Protein AF-A0ABD5N511-F1 (afdb_monomer)

Secondary structure (DSSP, 8-state):
------------------------------------------------------HHHHHHHHHHHHHHHHHHT-----SSS-----HHHHHHHHHHHIIIIIITTS--EEEEEEEEETTEEEEEEEETTEEEEEEEETTS--EES----SSS---PPPPPPP-

pLDDT: mean 73.43, std 22.47, range [34.44, 96.81]

Sequence (163 aa):
MEEHEHNKETQHEPKEEHKHEGHKHEEHKQDEPKHEAHEEHSVHRHVKKAKSLNVWKVATVVLAVILIVVLYRGPSSDGGVADALSGEEVGDKTVEYVNTNLLQGQGTATVNSVEEAGNLYKLQLSVNGQDIDSYATKDGKLFFPQAFDLDEELEVPEPPAPT

Mean predicted aligned error: 20.77 Å

Solvent-accessible surface area (backbone atoms only — not comparable to full-atom values): 11119 Å² total; per-residue (Å²): 141,80,91,84,83,90,82,86,88,86,88,80,88,87,89,84,90,89,79,89,84,85,90,78,87,81,88,88,83,88,81,87,83,81,89,82,89,85,83,85,87,77,89,78,79,80,74,78,77,71,78,79,66,57,61,69,57,54,51,52,51,53,50,52,52,52,50,51,55,49,60,76,66,44,87,75,70,91,66,92,57,80,69,66,49,55,60,65,60,34,47,54,53,47,33,53,47,41,30,61,70,71,40,66,73,79,50,57,53,43,75,79,48,68,43,85,48,91,78,28,31,36,32,37,31,32,46,80,85,44,79,40,65,22,37,29,36,40,60,56,81,49,77,37,82,64,77,79,66,87,90,56,80,80,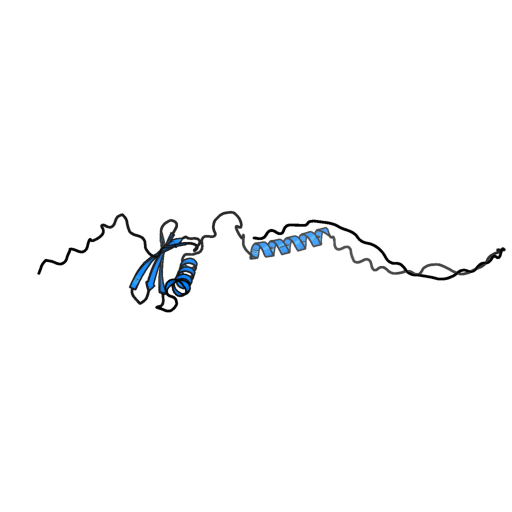82,72,77,76,76,82,76,89,128

Structure (mmCIF, N/CA/C/O backbone):
data_AF-A0ABD5N511-F1
#
_entry.id   AF-A0ABD5N511-F1
#
loop_
_atom_site.group_PDB
_atom_site.id
_atom_site.type_symbol
_atom_site.label_atom_id
_atom_site.label_alt_id
_atom_site.label_comp_id
_atom_site.label_asym_id
_atom_site.label_entity_id
_atom_site.label_seq_id
_atom_site.pdbx_PDB_ins_code
_atom_site.Cartn_x
_atom_site.Cartn_y
_atom_site.Cartn_z
_atom_site.occupancy
_atom_site.B_iso_or_equiv
_atom_site.auth_seq_id
_atom_site.auth_comp_id
_atom_site.auth_asym_id
_atom_site.auth_atom_id
_atom_site.pdbx_PDB_model_num
ATOM 1 N N . MET A 1 1 ? -44.749 28.278 -36.340 1.00 40.38 1 MET A N 1
ATOM 2 C CA . MET A 1 1 ? -44.219 29.543 -35.799 1.00 40.38 1 MET A CA 1
ATOM 3 C C . MET A 1 1 ? -42.868 29.189 -35.211 1.00 40.38 1 MET A C 1
ATOM 5 O O . MET A 1 1 ? -42.868 28.390 -34.288 1.00 40.38 1 MET A O 1
ATOM 9 N N . GLU A 1 2 ? -41.694 29.539 -35.718 1.00 47.56 2 GLU A N 1
ATOM 10 C CA . GLU A 1 2 ? -41.165 30.343 -36.836 1.00 47.56 2 GLU A CA 1
ATOM 11 C C . GLU A 1 2 ? -39.765 29.728 -37.087 1.00 47.56 2 GLU A C 1
ATOM 13 O O . GLU A 1 2 ? -39.054 29.423 -36.133 1.00 47.56 2 GLU A O 1
ATOM 18 N N . GLU A 1 3 ? -39.526 29.131 -38.254 1.00 47.84 3 GLU A N 1
ATOM 19 C CA . GLU A 1 3 ? -38.574 29.564 -39.302 1.00 47.84 3 GLU A CA 1
ATOM 20 C C . GLU A 1 3 ? -37.533 30.648 -38.957 1.00 47.84 3 GLU A C 1
ATOM 22 O O . GLU A 1 3 ? -37.882 31.698 -38.436 1.00 47.84 3 GLU A O 1
ATOM 27 N N . HIS A 1 4 ? -36.265 30.358 -39.301 1.00 46.38 4 HIS A N 1
ATOM 28 C CA . HIS A 1 4 ? -35.259 31.183 -40.015 1.00 46.38 4 HIS A CA 1
ATOM 29 C C . HIS A 1 4 ? -33.880 30.497 -39.819 1.00 46.38 4 HIS A C 1
ATOM 31 O O . HIS A 1 4 ? -33.376 30.441 -38.703 1.00 46.38 4 HIS A O 1
ATOM 37 N N . GLU A 1 5 ? -33.337 29.687 -40.737 1.00 50.88 5 GLU A N 1
ATOM 38 C CA . GLU A 1 5 ? -32.730 29.945 -42.065 1.00 50.88 5 GLU A CA 1
ATOM 39 C C . GLU A 1 5 ? -31.435 30.790 -42.111 1.00 50.88 5 GLU A C 1
ATOM 41 O O . GLU A 1 5 ? -31.425 31.942 -41.692 1.00 50.88 5 GLU A O 1
ATOM 46 N N . HIS A 1 6 ? -30.430 30.204 -42.800 1.00 43.16 6 HIS A N 1
ATOM 47 C CA . HIS A 1 6 ? -29.371 30.820 -43.636 1.00 43.16 6 H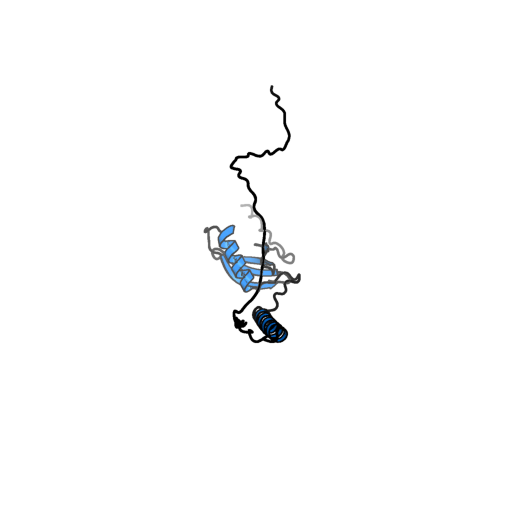IS A CA 1
ATOM 48 C C . HIS A 1 6 ? -28.262 31.657 -42.942 1.00 43.16 6 HIS A C 1
ATOM 50 O O . HIS A 1 6 ? -28.476 32.240 -41.896 1.00 43.16 6 HIS A O 1
ATOM 56 N N . ASN A 1 7 ? -27.007 31.800 -43.406 1.00 44.25 7 ASN A N 1
ATOM 57 C CA . ASN A 1 7 ? -26.265 31.528 -44.653 1.00 44.25 7 ASN A CA 1
ATOM 58 C C . ASN A 1 7 ? -24.752 31.679 -44.302 1.00 44.25 7 ASN A C 1
ATOM 60 O O . ASN A 1 7 ? -24.413 32.570 -43.531 1.00 44.25 7 ASN A O 1
ATOM 64 N N . LYS A 1 8 ? -23.828 30.767 -44.631 1.00 44.59 8 LYS A N 1
ATOM 65 C CA . LYS A 1 8 ? -22.940 30.708 -45.819 1.00 44.59 8 LYS A CA 1
ATOM 66 C C . LYS A 1 8 ? -22.152 31.989 -46.213 1.00 44.59 8 LYS A C 1
ATOM 68 O O . LYS A 1 8 ? -22.727 32.977 -46.643 1.00 44.59 8 LYS A O 1
ATOM 73 N N . GLU A 1 9 ? -20.823 31.808 -46.215 1.00 42.72 9 GLU A N 1
ATOM 74 C CA . GLU A 1 9 ? -19.855 32.136 -47.286 1.00 42.72 9 GLU A CA 1
ATOM 75 C C . GLU A 1 9 ? -19.287 33.564 -47.496 1.00 42.72 9 GLU A C 1
ATOM 77 O O . GLU A 1 9 ? -19.995 34.529 -47.754 1.00 42.72 9 GLU A O 1
ATOM 82 N N . THR A 1 10 ? -17.955 33.566 -47.668 1.00 40.31 10 THR A N 1
ATOM 83 C CA . THR A 1 10 ? -17.142 34.235 -48.717 1.00 40.31 10 THR A CA 1
ATOM 84 C C . THR A 1 10 ? -16.186 35.375 -48.338 1.00 40.31 10 THR A C 1
ATOM 86 O O . THR A 1 10 ? -16.469 36.283 -47.568 1.00 40.31 10 THR A O 1
ATOM 89 N N . GLN A 1 11 ? -15.018 35.229 -48.966 1.00 43.88 11 GLN A N 1
ATOM 90 C CA . GLN A 1 11 ? -13.788 36.009 -49.071 1.00 43.88 11 GLN A CA 1
ATOM 91 C C . GLN A 1 11 ? -13.985 37.462 -49.542 1.00 43.88 11 GLN A C 1
ATOM 93 O O . GLN A 1 11 ? -14.920 3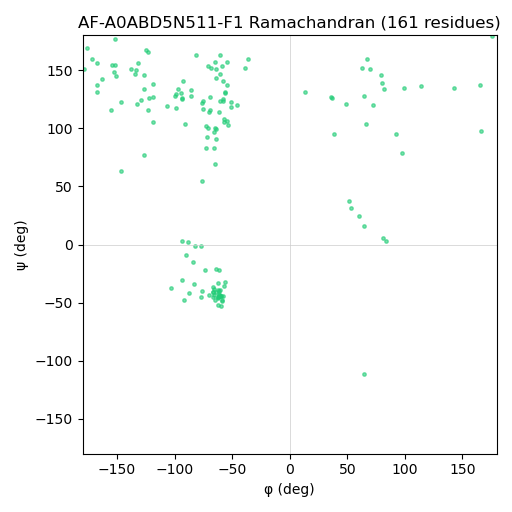7.722 -50.291 1.00 43.88 11 GLN A O 1
ATOM 98 N N . HIS A 1 12 ? -13.031 38.349 -49.221 1.00 36.34 12 HIS A N 1
ATOM 99 C CA . HIS A 1 12 ? -12.139 39.050 -50.176 1.00 36.34 12 HIS A CA 1
ATOM 100 C C . HIS A 1 12 ? -11.417 40.251 -49.519 1.00 36.34 12 HIS A C 1
ATOM 102 O O . HIS A 1 12 ? -12.030 41.032 -48.797 1.00 36.34 12 HIS A O 1
ATOM 108 N N . GLU A 1 13 ? -10.117 40.407 -49.810 1.00 48.59 13 GLU A N 1
ATOM 109 C CA . GLU A 1 13 ? -9.353 41.667 -49.676 1.00 48.59 13 GLU A CA 1
ATOM 110 C C . GLU A 1 13 ? -9.957 42.781 -50.568 1.00 48.59 13 GLU A C 1
ATOM 112 O O . GLU A 1 13 ? -10.671 42.456 -51.523 1.00 48.59 13 GLU A O 1
ATOM 117 N N . PRO A 1 14 ? -9.638 44.079 -50.356 1.00 50.69 14 PRO A N 1
ATOM 118 C CA . PRO A 1 14 ? -8.516 44.664 -51.109 1.00 50.69 14 PRO A CA 1
ATOM 119 C C . PRO A 1 14 ? -7.745 45.828 -50.428 1.00 50.69 14 PRO A C 1
ATOM 121 O O . PRO A 1 14 ? -8.058 46.301 -49.342 1.00 50.69 14 PRO A O 1
ATOM 124 N N . LYS A 1 15 ? -6.703 46.231 -51.164 1.00 49.72 15 LYS A N 1
ATOM 125 C CA . LYS A 1 15 ? -5.649 47.251 -51.009 1.00 49.72 15 LYS A CA 1
ATOM 126 C C . LYS A 1 15 ? -6.120 48.711 -50.846 1.00 49.72 15 LYS A C 1
ATOM 128 O O . LYS A 1 15 ? -7.074 49.096 -51.505 1.00 49.72 15 LYS A O 1
ATOM 133 N N . GLU A 1 16 ? -5.290 49.534 -50.190 1.00 43.25 16 GLU A N 1
ATOM 134 C CA . GLU A 1 16 ? -5.054 50.977 -50.455 1.00 43.25 16 GLU A CA 1
ATOM 135 C C . GLU A 1 16 ? -3.567 51.266 -50.124 1.00 43.25 16 GLU A C 1
ATOM 137 O O . GLU A 1 16 ? -3.070 50.769 -49.117 1.00 43.25 16 GLU A O 1
ATOM 142 N N . GLU A 1 17 ? -2.690 51.784 -50.993 1.00 37.47 17 GLU A N 1
ATOM 143 C CA . GLU A 1 17 ? -2.612 53.056 -51.748 1.00 37.47 17 GLU A CA 1
ATOM 144 C C . GLU A 1 17 ? -2.108 54.284 -50.962 1.00 37.47 17 GLU A C 1
ATOM 146 O O . GLU A 1 17 ? -2.398 54.452 -49.786 1.00 37.47 17 GLU A O 1
ATOM 151 N N . HIS A 1 18 ? -1.387 55.140 -51.714 1.00 40.72 18 HIS A N 1
ATOM 152 C CA . HIS A 1 18 ? -0.858 56.494 -51.448 1.00 40.72 18 HIS A CA 1
ATOM 153 C C . HIS A 1 18 ? 0.625 56.639 -51.043 1.00 40.72 18 HIS A C 1
ATOM 155 O O . HIS A 1 18 ? 1.102 55.965 -50.144 1.00 40.72 18 HIS A O 1
ATOM 161 N N . LYS A 1 19 ? 1.423 57.574 -51.597 1.00 41.84 19 LYS A N 1
ATOM 162 C CA . LYS A 1 19 ? 1.348 58.469 -52.782 1.00 41.84 19 LYS A CA 1
ATOM 163 C C . LYS A 1 19 ? 2.667 59.276 -52.847 1.00 41.84 19 LYS A C 1
ATOM 165 O O . LYS A 1 19 ? 3.158 59.643 -51.789 1.00 41.84 19 LYS A O 1
ATOM 170 N N . HIS A 1 20 ? 3.078 59.665 -54.066 1.00 38.72 20 HIS A N 1
ATOM 171 C CA . HIS A 1 20 ? 3.871 60.867 -54.440 1.00 38.72 20 HIS A CA 1
ATOM 172 C C . HIS A 1 20 ? 5.304 61.023 -53.885 1.00 38.72 20 HIS A C 1
ATOM 174 O O . HIS A 1 20 ? 5.633 60.511 -52.833 1.00 38.72 20 HIS A O 1
ATOM 180 N N . GLU A 1 21 ? 6.267 61.691 -54.523 1.00 37.75 21 GLU A N 1
ATOM 181 C CA . GLU A 1 21 ? 6.365 62.680 -55.615 1.00 37.75 21 GLU A CA 1
ATOM 182 C C . GLU A 1 21 ? 7.853 62.627 -56.054 1.00 37.75 21 GLU A C 1
ATOM 184 O O . GLU A 1 21 ? 8.723 62.369 -55.232 1.00 37.75 21 GLU A O 1
ATOM 189 N N . GLY A 1 22 ? 8.245 62.729 -57.321 1.00 34.44 22 GLY A N 1
ATOM 190 C CA . GLY A 1 22 ? 8.320 63.986 -58.055 1.00 34.44 22 GLY A CA 1
ATOM 191 C C . GLY A 1 22 ? 9.554 63.964 -58.976 1.00 34.44 22 GLY A C 1
ATOM 192 O O . GLY A 1 22 ? 10.633 63.520 -58.596 1.00 34.44 22 GLY A O 1
ATOM 193 N N . HIS A 1 23 ? 9.350 64.395 -60.218 1.00 40.50 23 HIS A N 1
ATOM 194 C CA . HIS A 1 23 ? 10.318 64.491 -61.315 1.00 40.50 23 HIS A CA 1
ATOM 195 C C . HIS A 1 23 ? 11.476 65.477 -61.066 1.00 40.50 23 HIS A C 1
ATOM 197 O O . HIS A 1 23 ? 11.228 66.565 -60.550 1.00 40.50 23 HIS A O 1
ATOM 203 N N . LYS A 1 24 ? 12.655 65.216 -61.665 1.00 40.06 24 LYS A N 1
ATOM 204 C CA . LYS A 1 24 ? 13.259 66.136 -62.662 1.00 40.06 24 LYS A CA 1
ATOM 205 C C . LYS A 1 24 ? 14.445 65.545 -63.455 1.00 40.06 24 LYS A C 1
ATOM 207 O O . LYS A 1 24 ? 15.310 64.888 -62.892 1.00 40.06 24 LYS A O 1
ATOM 212 N N . HIS A 1 25 ? 14.413 65.842 -64.760 1.00 37.25 25 HIS A N 1
ATOM 213 C CA . HIS A 1 25 ? 15.488 65.936 -65.773 1.00 37.25 25 HIS A CA 1
ATOM 214 C C . HIS A 1 25 ? 16.813 66.522 -65.215 1.00 37.25 25 HIS A C 1
ATOM 216 O O . HIS A 1 25 ? 16.769 67.215 -64.206 1.00 37.25 25 HIS A O 1
ATOM 222 N N . GLU A 1 26 ? 18.011 66.352 -65.788 1.00 38.25 26 GLU A N 1
ATOM 223 C CA . GLU A 1 26 ? 18.423 66.489 -67.198 1.00 38.25 26 GLU A CA 1
ATOM 224 C C . GLU A 1 26 ? 19.912 66.083 -67.362 1.00 38.25 26 GLU A C 1
ATOM 226 O O . GLU A 1 26 ? 20.632 65.907 -66.382 1.00 38.25 26 GLU A O 1
ATOM 231 N N . GLU A 1 27 ? 20.335 65.946 -68.620 1.00 37.34 27 GLU A N 1
ATOM 232 C CA . GLU A 1 27 ? 21.666 65.641 -69.180 1.00 37.34 27 GLU A CA 1
ATOM 233 C C . GLU A 1 27 ? 22.907 66.278 -68.508 1.00 37.34 27 GLU A C 1
ATOM 235 O O . GLU A 1 27 ? 22.852 67.426 -68.090 1.00 37.34 27 GLU A O 1
ATOM 240 N N . HIS A 1 28 ? 24.085 65.626 -68.589 1.00 36.84 28 HIS A N 1
ATOM 241 C CA . HIS A 1 28 ? 25.189 66.079 -69.465 1.00 36.84 28 HIS A CA 1
ATOM 242 C C . HIS A 1 28 ? 26.364 65.082 -69.546 1.00 36.84 28 HIS A C 1
ATOM 244 O O . HIS A 1 28 ? 26.524 64.184 -68.724 1.00 36.84 28 HIS A O 1
ATOM 250 N N . LYS A 1 29 ? 27.143 65.256 -70.615 1.00 42.34 29 LYS A N 1
ATOM 251 C CA . LYS A 1 29 ? 28.176 64.394 -71.191 1.00 42.34 29 LYS A CA 1
ATOM 252 C C . LYS A 1 29 ? 29.559 64.465 -70.510 1.00 42.34 29 LYS A C 1
ATOM 254 O O . LYS A 1 29 ? 29.927 65.491 -69.958 1.00 42.34 29 LYS A O 1
ATOM 259 N N . GLN A 1 30 ? 30.332 63.421 -70.827 1.00 40.66 30 GLN A N 1
ATOM 260 C CA . GLN A 1 30 ? 31.717 63.430 -71.340 1.00 40.66 30 GLN A CA 1
ATOM 261 C C . GLN A 1 30 ? 32.936 63.623 -70.415 1.00 40.66 30 GLN A C 1
ATOM 263 O O . GLN A 1 30 ? 33.003 64.510 -69.576 1.00 40.66 30 GLN A O 1
ATOM 268 N N . ASP A 1 31 ? 33.930 62.797 -70.771 1.00 39.03 31 ASP A N 1
ATOM 269 C CA . ASP A 1 31 ? 35.384 62.970 -70.688 1.00 39.03 31 ASP A CA 1
ATOM 270 C C . ASP A 1 31 ? 36.130 62.465 -69.436 1.00 39.03 31 ASP A C 1
ATOM 272 O O . ASP A 1 31 ? 36.336 63.152 -68.442 1.00 39.03 31 ASP A O 1
ATOM 276 N N . GLU A 1 32 ? 36.641 61.234 -69.572 1.00 46.84 32 GLU A N 1
ATOM 277 C CA . GLU A 1 32 ? 37.925 60.789 -69.008 1.00 46.84 32 GLU A CA 1
ATOM 278 C C . GLU A 1 32 ? 39.077 61.638 -69.588 1.00 46.84 32 GLU A C 1
ATOM 280 O O . GLU A 1 32 ? 39.024 61.985 -70.774 1.00 46.84 32 GLU A O 1
ATOM 285 N N . PRO A 1 33 ? 40.163 61.929 -68.833 1.00 52.44 33 PRO A N 1
ATOM 286 C CA . PRO A 1 33 ? 41.269 60.959 -68.797 1.00 52.44 33 PRO A CA 1
ATOM 287 C C . PRO A 1 33 ? 42.187 60.940 -67.548 1.00 52.44 33 PRO A C 1
ATOM 289 O O . PRO A 1 33 ? 42.496 61.963 -66.952 1.00 52.44 33 PRO A O 1
ATOM 292 N N . LYS A 1 34 ? 42.772 59.745 -67.345 1.00 43.53 34 LYS A N 1
ATOM 293 C CA . LYS A 1 34 ? 44.153 59.427 -66.901 1.00 43.53 34 LYS A CA 1
ATOM 294 C C . LYS A 1 34 ? 44.580 59.662 -65.436 1.00 43.53 34 LYS A C 1
ATOM 296 O O . LYS A 1 34 ? 44.646 60.787 -64.972 1.00 43.53 34 LYS A O 1
ATOM 301 N N . HIS A 1 35 ? 44.983 58.533 -64.822 1.00 41.31 35 HIS A N 1
ATOM 302 C CA . HIS A 1 35 ? 46.231 58.247 -64.074 1.00 41.31 35 HIS A CA 1
ATOM 303 C C . HIS A 1 35 ? 46.808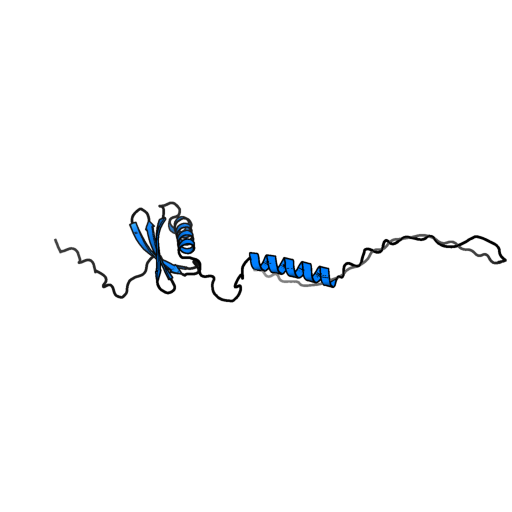 59.400 -63.216 1.00 41.31 35 HIS A C 1
ATOM 305 O O . HIS A 1 35 ? 47.103 60.465 -63.729 1.00 41.31 35 HIS A O 1
ATOM 311 N N . GLU A 1 36 ? 47.077 59.261 -61.915 1.00 46.41 36 GLU A N 1
ATOM 312 C CA . GLU A 1 36 ? 48.019 58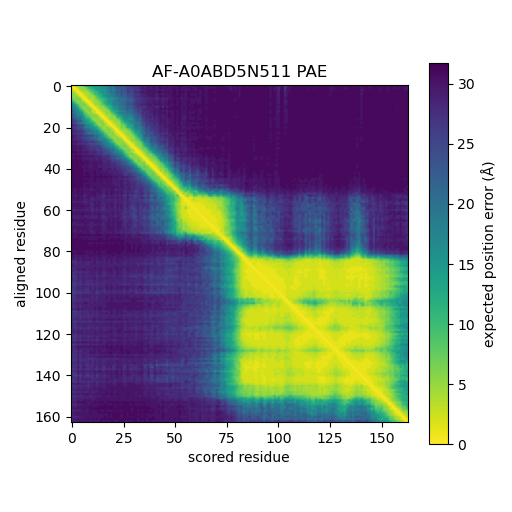.325 -61.287 1.00 46.41 36 GLU A CA 1
ATOM 313 C C . GLU A 1 36 ? 47.811 58.268 -59.754 1.00 46.41 36 GLU A C 1
ATOM 315 O O . GLU A 1 36 ? 47.381 59.239 -59.140 1.00 46.41 36 GLU A O 1
ATOM 320 N N . ALA A 1 37 ? 48.229 57.136 -59.174 1.00 47.84 37 ALA A N 1
ATOM 321 C CA . ALA A 1 37 ? 48.681 56.930 -57.793 1.00 47.84 37 ALA A CA 1
ATOM 322 C C . ALA A 1 37 ? 47.681 57.105 -56.629 1.00 47.84 37 ALA A C 1
ATOM 324 O O . ALA A 1 37 ? 47.479 58.197 -56.107 1.00 47.84 37 ALA A O 1
ATOM 325 N N . HIS A 1 38 ? 47.215 55.975 -56.080 1.00 41.84 38 HIS A N 1
ATOM 326 C CA . HIS A 1 38 ? 47.261 55.800 -54.627 1.00 41.84 38 HIS A CA 1
ATOM 327 C C . HIS A 1 38 ? 47.396 54.328 -54.220 1.00 41.84 38 HIS A C 1
ATOM 329 O O . HIS A 1 38 ? 46.914 53.412 -54.882 1.00 41.84 38 HIS A O 1
ATOM 335 N N . GLU A 1 39 ? 48.138 54.171 -53.136 1.00 44.91 39 GLU A N 1
ATOM 336 C CA . GLU A 1 39 ? 48.796 52.991 -52.599 1.00 44.91 39 GLU A CA 1
ATOM 337 C C . GLU A 1 39 ? 47.882 51.836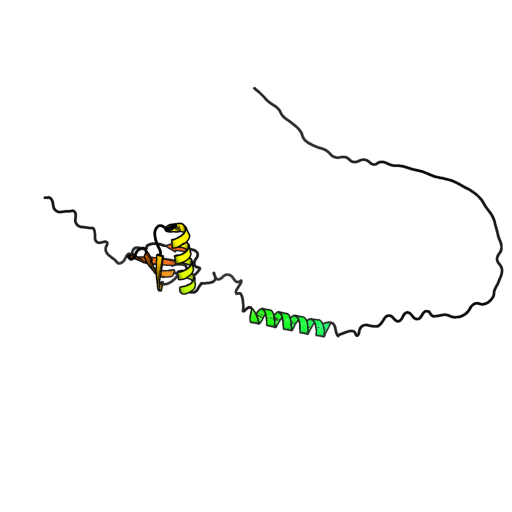 -52.151 1.00 44.91 39 GLU A C 1
ATOM 339 O O . GLU A 1 39 ? 46.812 52.014 -51.576 1.00 44.91 39 GLU A O 1
ATOM 344 N N . GLU A 1 40 ? 48.389 50.632 -52.408 1.00 42.41 40 GLU A N 1
ATOM 345 C CA . GLU A 1 40 ? 48.539 49.496 -51.487 1.00 42.41 40 GLU A CA 1
ATOM 346 C C . GLU A 1 40 ? 47.436 49.195 -50.448 1.00 42.41 40 GLU A C 1
ATOM 348 O O . GLU A 1 40 ? 47.407 49.652 -49.312 1.00 42.41 40 GLU A O 1
ATOM 353 N N . HIS A 1 41 ? 46.560 48.284 -50.863 1.00 42.19 41 HIS A N 1
ATOM 354 C CA . HIS A 1 41 ? 46.346 46.948 -50.296 1.00 42.19 41 HIS A CA 1
ATOM 355 C C . HIS A 1 41 ? 46.458 46.686 -48.769 1.00 42.19 41 HIS A C 1
ATOM 357 O O . HIS A 1 41 ? 47.511 46.744 -48.143 1.00 42.19 41 HIS A O 1
ATOM 363 N N . SER A 1 42 ? 45.367 46.073 -48.284 1.00 43.94 42 SER A N 1
ATOM 364 C CA . SER A 1 42 ? 45.248 45.107 -47.174 1.00 43.94 42 SER A CA 1
ATOM 365 C C . SER A 1 42 ? 44.821 45.619 -45.787 1.00 43.94 42 SER A C 1
ATOM 367 O O . SER A 1 42 ? 45.565 45.644 -44.811 1.00 43.94 42 SER A O 1
ATOM 369 N N . VAL A 1 43 ? 43.509 45.838 -45.640 1.00 45.66 43 VAL A N 1
ATOM 370 C CA . VAL A 1 43 ? 42.841 45.703 -44.336 1.00 45.66 43 VAL A CA 1
ATOM 371 C C . VAL A 1 43 ? 42.774 44.214 -43.981 1.00 45.66 43 VAL A C 1
ATOM 373 O O . VAL A 1 43 ? 41.855 43.484 -44.356 1.00 45.66 43 VAL A O 1
ATOM 376 N N . HIS A 1 44 ? 43.785 43.749 -43.252 1.00 40.53 44 HIS A N 1
ATOM 377 C CA . HIS A 1 44 ? 43.876 42.394 -42.719 1.00 40.53 44 HIS A CA 1
ATOM 378 C C . HIS A 1 44 ? 42.885 42.216 -41.554 1.00 40.53 44 HIS A C 1
ATOM 380 O O . HIS A 1 44 ? 43.241 42.311 -40.377 1.00 40.53 44 HIS A O 1
ATOM 386 N N . ARG A 1 45 ? 41.610 41.928 -41.850 1.00 45.25 45 ARG A N 1
ATOM 387 C CA . ARG A 1 45 ? 40.651 41.520 -40.812 1.00 45.25 45 ARG A CA 1
ATOM 388 C C . ARG A 1 45 ? 41.011 40.107 -40.344 1.00 45.25 45 ARG A C 1
ATOM 390 O O . ARG A 1 45 ? 40.700 39.114 -40.995 1.00 45.25 45 ARG A O 1
ATOM 397 N N . HIS A 1 46 ? 41.694 40.027 -39.205 1.00 44.41 46 HIS A N 1
ATOM 398 C CA . HIS A 1 46 ? 41.969 38.783 -38.490 1.00 44.41 46 HIS A CA 1
ATOM 399 C C . HIS A 1 46 ? 40.656 38.154 -38.006 1.00 44.41 46 HIS A C 1
ATOM 401 O O . HIS A 1 46 ? 40.186 38.416 -36.898 1.00 44.41 46 HIS A O 1
ATOM 407 N N . VAL A 1 47 ? 40.060 37.292 -38.831 1.00 55.38 47 VAL A N 1
ATOM 408 C CA . VAL A 1 47 ? 39.060 36.331 -38.363 1.00 55.38 47 VAL A CA 1
ATOM 409 C C . VAL A 1 47 ? 39.829 35.279 -37.573 1.00 55.38 47 VAL A C 1
ATOM 411 O O . VAL A 1 47 ? 40.533 34.443 -38.141 1.00 55.38 47 VAL A O 1
ATOM 414 N N . LYS A 1 48 ? 39.770 35.369 -36.241 1.00 48.22 48 LYS A N 1
ATOM 415 C CA . LYS A 1 48 ? 40.359 34.364 -35.354 1.00 48.22 48 LYS A CA 1
ATOM 416 C C . LYS A 1 48 ? 39.733 33.013 -35.704 1.00 48.22 48 LYS A C 1
ATOM 418 O O . LYS A 1 48 ? 38.565 32.778 -35.410 1.00 48.22 48 LYS A O 1
ATOM 423 N N . LYS A 1 49 ? 40.511 32.132 -36.343 1.00 47.22 49 LYS A N 1
ATOM 424 C CA . LYS A 1 49 ? 40.181 30.711 -36.482 1.00 47.22 49 LYS A CA 1
ATOM 425 C C . LYS A 1 49 ? 39.992 30.154 -35.076 1.00 47.22 49 LYS A C 1
ATOM 427 O O . LYS A 1 49 ? 40.965 29.952 -34.349 1.00 47.22 49 LYS A O 1
ATOM 432 N N . ALA A 1 50 ? 38.743 29.919 -34.689 1.00 60.47 50 ALA A N 1
ATOM 433 C CA . ALA A 1 50 ? 38.457 29.048 -33.567 1.00 60.47 50 ALA A CA 1
ATOM 434 C C . ALA A 1 50 ? 39.082 27.687 -33.893 1.00 60.47 50 ALA A C 1
ATOM 436 O O . ALA A 1 50 ? 38.863 27.142 -34.977 1.00 60.47 50 ALA A O 1
ATOM 437 N N . LYS A 1 51 ? 39.928 27.186 -32.985 1.00 54.62 51 LYS A N 1
ATOM 438 C CA . LYS A 1 51 ? 40.502 25.839 -33.060 1.00 54.62 51 LYS A CA 1
ATOM 439 C C . LYS A 1 51 ? 39.368 24.878 -33.399 1.00 54.62 51 LYS A C 1
ATOM 441 O O . LYS A 1 51 ? 38.407 24.790 -32.639 1.00 54.62 51 LYS A O 1
ATOM 446 N N . SER A 1 52 ? 39.489 24.178 -34.523 1.00 60.56 52 SER A N 1
ATOM 447 C CA . SER A 1 52 ? 38.588 23.100 -34.904 1.00 60.56 52 SER A CA 1
ATOM 448 C C . SER A 1 52 ? 38.777 21.969 -33.901 1.00 60.56 52 SER A C 1
ATOM 450 O O . SER A 1 52 ? 39.571 21.048 -34.101 1.00 60.56 52 SER A O 1
ATOM 452 N N . LEU A 1 53 ? 38.101 22.083 -32.758 1.00 64.88 53 LEU A N 1
ATOM 453 C CA . LEU A 1 53 ? 37.863 20.952 -31.885 1.00 64.88 53 LEU A CA 1
ATOM 454 C C . LEU A 1 53 ? 37.285 19.877 -32.788 1.00 64.88 53 LEU A C 1
ATOM 456 O O . LEU A 1 53 ? 36.331 20.135 -33.518 1.00 64.88 53 LEU A O 1
ATOM 460 N N . ASN A 1 54 ? 37.946 18.723 -32.818 1.00 78.56 54 ASN A N 1
ATOM 461 C CA . ASN A 1 54 ? 37.546 17.631 -33.686 1.00 78.56 54 ASN A CA 1
ATOM 462 C C . ASN A 1 54 ? 36.079 17.339 -33.382 1.00 78.56 54 ASN A C 1
ATOM 464 O O . ASN A 1 54 ? 35.781 16.806 -32.315 1.00 78.56 54 ASN A O 1
ATOM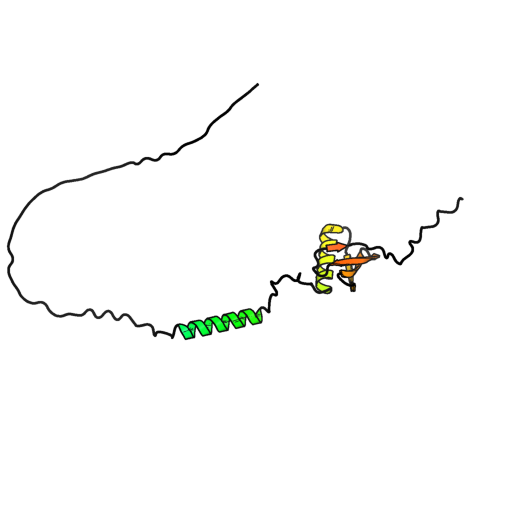 468 N N . VAL A 1 55 ? 35.182 17.737 -34.283 1.00 84.00 55 VAL A N 1
ATOM 469 C CA . VAL A 1 55 ? 33.734 17.723 -34.043 1.00 84.00 55 VAL A CA 1
ATOM 470 C C . VAL A 1 55 ? 33.285 16.313 -33.657 1.00 84.00 55 VAL A C 1
ATOM 472 O O . VAL A 1 55 ? 32.461 16.149 -32.764 1.00 84.00 55 VAL A O 1
ATOM 475 N N . TRP A 1 56 ? 33.952 15.290 -34.201 1.00 88.88 56 TRP A N 1
ATOM 476 C CA . TRP A 1 56 ? 33.740 13.892 -33.831 1.00 88.88 56 TRP A CA 1
ATOM 477 C C . TRP A 1 56 ? 34.069 13.573 -32.354 1.00 88.88 56 TRP A C 1
ATOM 479 O O . TRP A 1 56 ? 33.373 12.780 -31.739 1.00 88.88 56 TRP A O 1
ATOM 489 N N . LYS A 1 57 ? 35.063 14.237 -31.736 1.00 88.75 57 LYS A N 1
ATOM 490 C CA . LYS A 1 57 ? 35.465 14.028 -30.333 1.00 88.75 57 LYS A CA 1
ATOM 491 C C . LYS A 1 57 ? 34.450 14.690 -29.417 1.00 88.75 57 LYS A C 1
ATOM 493 O O . LYS A 1 57 ? 34.082 14.124 -28.394 1.00 88.75 57 LYS A O 1
ATOM 498 N N . VAL A 1 58 ? 33.975 15.874 -29.803 1.00 88.50 58 VAL A N 1
ATOM 499 C CA . VAL A 1 58 ? 32.903 16.566 -29.081 1.00 88.50 58 VAL A CA 1
ATOM 500 C C . VAL A 1 58 ? 31.631 15.720 -29.120 1.00 88.50 58 VAL A C 1
ATOM 502 O O . VAL A 1 58 ? 31.045 15.478 -28.072 1.00 88.50 58 VAL A O 1
ATOM 505 N N . ALA A 1 59 ? 31.277 15.170 -30.285 1.00 89.62 59 ALA A N 1
ATOM 506 C CA . ALA A 1 59 ? 30.148 14.254 -30.419 1.00 89.62 59 ALA A CA 1
ATOM 507 C C . ALA A 1 59 ? 30.291 13.016 -29.514 1.00 89.62 59 ALA A C 1
ATOM 509 O O . ALA A 1 59 ? 29.347 12.676 -28.806 1.00 89.62 59 ALA A O 1
ATOM 510 N N . THR A 1 60 ? 31.475 12.389 -29.454 1.00 93.75 60 THR A N 1
ATOM 511 C CA . THR A 1 60 ? 31.696 11.225 -28.574 1.00 93.75 60 THR A CA 1
ATOM 512 C C . THR A 1 60 ? 31.603 11.564 -27.089 1.00 93.75 60 THR A C 1
ATOM 514 O O . THR A 1 60 ? 31.061 10.778 -26.319 1.00 93.75 60 THR A O 1
ATOM 517 N N . VAL A 1 61 ? 32.099 12.733 -26.674 1.00 94.06 61 VAL A N 1
ATOM 518 C CA . VAL A 1 61 ? 32.048 13.156 -25.267 1.00 94.06 61 VAL A CA 1
ATOM 519 C C . VAL A 1 61 ? 30.611 13.472 -24.859 1.00 94.06 61 VAL A C 1
ATOM 521 O O . VAL A 1 61 ? 30.170 13.033 -23.803 1.00 94.06 61 VAL A O 1
ATOM 524 N N . VAL A 1 62 ? 29.856 14.169 -25.712 1.00 93.19 62 VAL A N 1
ATOM 525 C CA . VAL A 1 62 ? 28.436 14.461 -25.467 1.00 93.19 62 VAL A CA 1
ATOM 526 C C . VAL A 1 62 ? 27.623 13.168 -25.383 1.00 93.19 62 VAL A C 1
ATOM 528 O O . VAL A 1 62 ? 26.856 12.998 -24.439 1.00 93.19 62 VAL A O 1
ATOM 531 N N . LEU A 1 63 ? 27.840 12.224 -26.305 1.00 93.69 63 LEU A N 1
ATOM 532 C CA . LEU A 1 63 ? 27.177 10.919 -26.282 1.00 93.69 63 LEU A CA 1
ATOM 533 C C . LEU A 1 63 ? 27.487 10.145 -24.991 1.00 93.69 63 LEU A C 1
ATOM 535 O O . LEU A 1 63 ? 26.577 9.600 -24.376 1.00 93.69 63 LEU A O 1
ATOM 539 N N . ALA A 1 64 ? 28.749 10.127 -24.555 1.00 92.75 64 ALA A N 1
ATOM 540 C CA . ALA A 1 64 ? 29.157 9.439 -23.332 1.00 92.75 64 ALA A CA 1
ATOM 541 C C . ALA A 1 64 ? 28.508 10.045 -22.079 1.00 92.75 64 ALA A C 1
ATOM 543 O O . ALA A 1 64 ? 28.054 9.309 -21.208 1.00 92.75 64 ALA A O 1
ATOM 544 N N . VAL A 1 65 ? 28.407 11.376 -22.001 1.00 92.81 65 VAL A N 1
ATOM 545 C CA . VAL A 1 65 ? 27.723 12.054 -20.888 1.00 92.81 65 VAL A CA 1
ATOM 546 C C . VAL A 1 65 ? 26.228 11.736 -20.893 1.00 92.81 65 VAL A C 1
ATOM 548 O O . VAL A 1 65 ? 25.678 11.418 -19.842 1.00 92.81 65 VAL A O 1
ATOM 551 N N . ILE A 1 66 ? 25.577 11.752 -22.060 1.00 91.44 66 ILE A N 1
ATOM 552 C CA . ILE A 1 66 ? 24.168 11.350 -22.190 1.00 91.44 66 ILE A CA 1
ATOM 553 C C . ILE A 1 66 ? 23.987 9.898 -21.738 1.00 91.44 66 ILE A C 1
ATOM 555 O O . ILE A 1 66 ? 23.072 9.614 -20.971 1.00 91.44 66 ILE A O 1
ATOM 559 N N . LEU A 1 67 ? 24.882 8.996 -22.145 1.00 89.31 67 LEU A N 1
ATOM 560 C CA . LEU A 1 67 ? 24.832 7.590 -21.754 1.00 89.31 67 LEU A CA 1
ATOM 561 C C . LEU A 1 67 ? 24.947 7.426 -20.234 1.00 89.31 67 LEU A C 1
ATOM 563 O O . LEU A 1 67 ? 24.168 6.694 -19.639 1.00 89.31 67 LEU A O 1
ATOM 567 N N . ILE A 1 68 ? 25.868 8.148 -19.595 1.00 88.88 68 ILE A N 1
ATOM 568 C CA . ILE A 1 68 ? 26.029 8.136 -18.137 1.00 88.88 68 ILE A CA 1
ATOM 569 C C . ILE A 1 68 ? 24.752 8.638 -17.452 1.00 88.88 68 ILE A C 1
ATOM 571 O O . ILE A 1 68 ? 24.280 8.011 -16.509 1.00 88.88 68 ILE A O 1
ATOM 575 N N . VAL A 1 69 ? 24.143 9.715 -17.953 1.00 85.00 69 VAL A N 1
ATOM 576 C CA . VAL A 1 69 ? 22.868 10.231 -17.426 1.00 85.00 69 VAL A CA 1
ATOM 577 C C . VAL A 1 69 ? 21.734 9.210 -17.582 1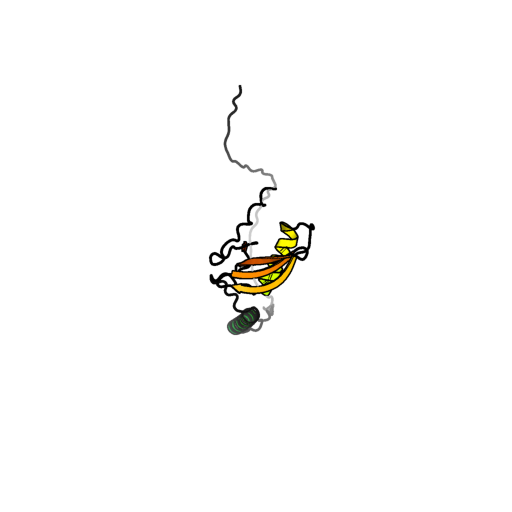.00 85.00 69 VAL A C 1
ATOM 579 O O . VAL A 1 69 ? 20.928 9.064 -16.667 1.00 85.00 69 VAL A O 1
ATOM 582 N N . VAL A 1 70 ? 21.679 8.482 -18.701 1.00 80.94 70 VAL A N 1
ATOM 583 C CA . VAL A 1 70 ? 20.701 7.402 -18.925 1.00 80.94 70 VAL A CA 1
ATOM 584 C C . VAL A 1 70 ? 20.946 6.228 -17.970 1.00 80.94 70 VAL A C 1
ATOM 586 O O . VAL A 1 70 ? 19.995 5.715 -17.394 1.00 80.94 70 VAL A O 1
ATOM 589 N N . LEU A 1 71 ? 22.203 5.848 -17.726 1.00 80.00 71 LEU A N 1
ATOM 590 C CA . LEU A 1 71 ? 22.546 4.780 -16.779 1.00 80.00 71 LEU A CA 1
ATOM 591 C C . LEU A 1 71 ? 22.213 5.154 -15.325 1.00 80.00 71 LEU A C 1
ATOM 593 O O . LEU A 1 71 ? 21.743 4.302 -14.577 1.00 80.00 71 LEU A O 1
ATOM 597 N N . TYR A 1 72 ? 22.394 6.420 -14.931 1.00 76.31 72 TYR A N 1
ATOM 598 C CA . TYR A 1 72 ? 22.012 6.903 -13.596 1.00 76.31 72 TYR A CA 1
ATOM 599 C C . TYR A 1 72 ? 20.498 7.055 -13.404 1.00 76.31 72 TYR A C 1
ATOM 601 O O . TYR A 1 72 ? 20.039 7.038 -12.265 1.00 76.31 72 TYR A O 1
ATOM 609 N N . ARG A 1 73 ? 19.716 7.187 -14.485 1.00 73.81 73 ARG A N 1
ATOM 610 C CA . ARG A 1 73 ? 18.244 7.149 -14.421 1.00 73.81 73 ARG A CA 1
ATOM 611 C C . ARG A 1 73 ? 17.666 5.730 -14.397 1.00 73.81 73 ARG A C 1
ATOM 613 O O . ARG A 1 73 ? 16.456 5.593 -14.274 1.00 73.81 73 ARG A O 1
ATOM 620 N N . GLY A 1 74 ? 18.518 4.702 -14.456 1.00 52.53 74 GLY A N 1
ATOM 621 C CA . GLY A 1 74 ? 18.102 3.307 -14.561 1.00 52.53 74 GLY A CA 1
ATOM 622 C C . GLY A 1 74 ? 17.421 3.009 -15.906 1.00 52.53 74 GLY A C 1
ATOM 623 O O . GLY A 1 74 ? 16.973 3.922 -16.603 1.00 52.53 74 GLY A O 1
ATOM 624 N N . PRO A 1 75 ? 17.347 1.738 -16.330 1.00 56.84 75 PRO A N 1
ATOM 625 C CA . PRO A 1 75 ? 16.470 1.371 -17.429 1.00 56.84 75 PRO A CA 1
ATOM 626 C C . PRO A 1 75 ? 15.023 1.589 -16.973 1.00 56.84 75 PRO A C 1
ATOM 628 O O . PRO A 1 75 ? 14.447 0.736 -16.306 1.00 56.84 75 PRO A O 1
ATOM 631 N N . SER A 1 76 ? 14.428 2.731 -17.318 1.00 57.44 76 SER A N 1
ATOM 632 C CA . SER A 1 76 ? 12.973 2.849 -17.342 1.00 57.44 76 SER A CA 1
ATOM 633 C C . SER A 1 76 ? 12.492 1.910 -18.440 1.00 57.44 76 SER A C 1
ATOM 635 O O . SER A 1 76 ? 12.634 2.190 -19.632 1.00 57.44 76 SER A O 1
ATOM 637 N N . SER A 1 77 ? 12.031 0.737 -18.024 1.00 52.78 77 SER A N 1
ATOM 638 C CA . SER A 1 77 ? 11.361 -0.268 -18.837 1.00 52.78 77 SER A CA 1
ATOM 639 C C . SER A 1 77 ? 10.025 0.280 -19.343 1.00 52.78 77 SER A C 1
ATOM 641 O O . SER A 1 77 ? 8.961 -0.188 -18.967 1.00 52.78 77 SER A O 1
ATOM 643 N N . ASP A 1 78 ? 10.083 1.256 -20.248 1.00 55.94 78 ASP A N 1
ATOM 644 C CA . ASP A 1 78 ? 8.946 1.777 -21.018 1.00 55.94 78 ASP A CA 1
ATOM 645 C C . ASP A 1 78 ? 8.591 0.780 -22.143 1.00 55.94 78 ASP A C 1
ATOM 647 O O . ASP A 1 78 ? 8.643 1.044 -23.344 1.00 55.94 78 ASP A O 1
ATOM 651 N N . GLY A 1 79 ? 8.355 -0.462 -21.719 1.00 45.44 79 GLY A N 1
ATOM 652 C CA . GLY A 1 79 ? 8.228 -1.650 -22.546 1.00 45.44 79 GLY A CA 1
ATOM 653 C C . GLY A 1 79 ? 7.224 -2.620 -21.939 1.00 45.44 79 GLY A C 1
ATOM 654 O O . GLY A 1 79 ? 7.587 -3.728 -21.569 1.00 45.44 79 GLY A O 1
ATOM 655 N N . GLY A 1 80 ? 5.960 -2.201 -21.841 1.00 52.34 80 GLY A N 1
ATOM 656 C CA . GLY A 1 80 ? 4.800 -3.104 -21.850 1.00 52.34 80 GLY A CA 1
ATOM 657 C C . GLY A 1 80 ? 4.641 -4.105 -20.699 1.00 52.34 80 GLY A C 1
ATOM 658 O O . GLY A 1 80 ? 3.836 -5.024 -20.826 1.00 52.34 80 GLY A O 1
ATOM 659 N N . VAL A 1 81 ? 5.344 -3.937 -19.584 1.00 51.34 81 VAL A N 1
ATOM 660 C CA . VAL A 1 81 ? 5.012 -4.568 -18.300 1.00 51.34 81 VAL A CA 1
ATOM 661 C C . VAL A 1 81 ? 4.453 -3.462 -17.428 1.00 51.34 81 VAL A C 1
ATOM 663 O O . VAL A 1 81 ? 5.132 -2.466 -17.220 1.00 51.34 81 VAL A O 1
ATOM 666 N N . ALA A 1 82 ? 3.201 -3.585 -16.979 1.00 59.91 82 ALA A N 1
ATOM 667 C CA . ALA A 1 82 ? 2.679 -2.681 -15.961 1.00 59.91 82 ALA A CA 1
ATOM 668 C C . ALA A 1 82 ? 3.687 -2.662 -14.807 1.00 59.91 82 ALA A C 1
ATOM 670 O O . ALA A 1 82 ? 3.964 -3.731 -14.261 1.00 59.91 82 ALA A O 1
ATOM 671 N N . ASP A 1 83 ? 4.273 -1.497 -14.513 1.00 71.00 83 ASP A N 1
ATOM 672 C CA . ASP A 1 83 ? 5.221 -1.331 -13.415 1.00 71.00 83 ASP A CA 1
ATOM 673 C C . ASP A 1 83 ? 4.554 -1.851 -12.141 1.00 71.00 83 ASP A C 1
ATOM 675 O O . ASP A 1 83 ? 3.623 -1.244 -11.607 1.00 71.00 83 ASP A O 1
ATOM 679 N N . ALA A 1 84 ? 4.955 -3.052 -11.726 1.00 80.81 84 ALA A N 1
ATOM 680 C CA . ALA A 1 84 ? 4.484 -3.642 -10.494 1.00 80.81 84 ALA A CA 1
ATOM 681 C C . ALA A 1 84 ? 5.117 -2.830 -9.366 1.00 80.81 84 ALA A C 1
ATOM 683 O O . ALA A 1 84 ? 6.341 -2.799 -9.228 1.00 80.81 84 ALA A O 1
ATOM 684 N N . LEU A 1 85 ? 4.272 -2.137 -8.613 1.00 91.06 85 LEU A N 1
ATOM 685 C CA . LEU A 1 85 ? 4.667 -1.411 -7.419 1.00 91.06 85 LEU A CA 1
ATOM 686 C C . LEU A 1 85 ? 5.002 -2.421 -6.320 1.00 91.06 85 LEU A C 1
ATOM 688 O O . LEU A 1 85 ? 4.474 -3.537 -6.306 1.00 91.06 85 LEU A O 1
ATOM 692 N N . SER A 1 86 ? 5.867 -2.031 -5.387 1.00 92.69 86 SER A N 1
ATOM 693 C CA . SER A 1 86 ? 6.091 -2.832 -4.186 1.00 92.69 86 SER A CA 1
ATOM 694 C C . SER A 1 86 ? 4.825 -2.892 -3.324 1.00 92.69 86 SER A C 1
ATOM 696 O O . SER A 1 86 ? 3.966 -2.009 -3.382 1.00 92.69 86 SER A O 1
ATOM 698 N N . GLY A 1 87 ? 4.709 -3.927 -2.488 1.00 92.75 87 GLY A N 1
ATOM 699 C CA . GLY A 1 87 ? 3.565 -4.067 -1.582 1.00 92.75 87 GLY A CA 1
ATOM 700 C C . GLY A 1 87 ? 3.399 -2.865 -0.645 1.00 92.75 87 GLY A C 1
ATOM 701 O O . GLY A 1 87 ? 2.277 -2.443 -0.390 1.00 92.75 87 GLY A O 1
ATOM 702 N N . GLU A 1 88 ? 4.503 -2.271 -0.195 1.00 93.75 88 GLU A N 1
ATOM 703 C CA . GLU A 1 88 ? 4.500 -1.093 0.679 1.00 93.75 88 GLU A CA 1
ATOM 704 C C . GLU A 1 88 ? 3.946 0.142 -0.054 1.00 93.75 88 GLU A C 1
ATOM 706 O O . GLU A 1 88 ? 3.018 0.781 0.435 1.00 93.75 88 GLU A O 1
ATOM 711 N N . GLU A 1 89 ? 4.383 0.388 -1.297 1.00 94.81 89 GLU A N 1
ATOM 712 C CA . GLU A 1 89 ? 3.840 1.459 -2.148 1.00 94.81 89 GLU A CA 1
ATOM 713 C C . GLU A 1 89 ? 2.345 1.267 -2.455 1.00 94.81 89 GLU A C 1
ATOM 715 O O . GLU A 1 89 ? 1.573 2.230 -2.469 1.00 94.81 89 GLU A O 1
ATOM 720 N N . VAL A 1 90 ? 1.914 0.024 -2.701 1.00 96.31 90 VAL A N 1
ATOM 721 C CA . VAL A 1 90 ? 0.492 -0.299 -2.900 1.00 96.31 90 VAL A CA 1
ATOM 722 C C . VAL A 1 90 ? -0.301 -0.084 -1.611 1.00 96.31 90 VAL A C 1
ATOM 724 O O . VAL A 1 90 ? -1.415 0.445 -1.670 1.00 96.31 90 VAL A O 1
ATOM 727 N N . GLY A 1 91 ? 0.257 -0.461 -0.460 1.00 95.88 91 GLY A N 1
ATOM 728 C CA . GLY A 1 91 ? -0.335 -0.249 0.858 1.00 95.88 91 GLY A CA 1
ATOM 729 C C . GLY A 1 91 ? -0.570 1.226 1.153 1.00 95.88 91 GLY A C 1
ATOM 730 O O . GLY A 1 91 ? -1.708 1.619 1.420 1.00 95.88 91 GLY A O 1
ATOM 731 N N . ASP A 1 92 ? 0.466 2.048 1.003 1.00 96.50 92 ASP A N 1
ATOM 732 C CA . ASP A 1 92 ? 0.396 3.494 1.226 1.00 96.50 92 ASP A CA 1
ATOM 733 C C . ASP A 1 92 ? -0.649 4.152 0.323 1.00 96.50 92 ASP A C 1
ATOM 735 O O . ASP A 1 92 ? -1.545 4.862 0.794 1.00 96.50 92 ASP A O 1
ATOM 739 N N . LYS A 1 93 ? -0.607 3.839 -0.977 1.00 96.12 93 LYS A N 1
ATOM 740 C CA . LYS A 1 93 ? -1.572 4.355 -1.954 1.00 96.12 93 LYS A CA 1
ATOM 741 C C . LYS A 1 93 ? -3.006 3.934 -1.629 1.00 96.12 93 LYS A C 1
ATOM 743 O O . LYS A 1 93 ? -3.941 4.717 -1.801 1.00 96.12 93 LYS A O 1
ATOM 748 N N . THR A 1 94 ? -3.192 2.699 -1.165 1.00 96.12 94 THR A N 1
ATOM 749 C CA . THR A 1 94 ? -4.507 2.179 -0.772 1.00 96.12 94 THR A CA 1
ATOM 750 C C . THR A 1 94 ? -5.048 2.938 0.434 1.00 96.12 94 THR A C 1
ATOM 752 O O . THR A 1 94 ? -6.185 3.404 0.396 1.00 96.12 94 THR A O 1
ATOM 755 N N . VAL A 1 95 ? -4.240 3.126 1.481 1.00 95.75 95 VAL A N 1
ATOM 756 C CA . VAL A 1 95 ? -4.632 3.869 2.691 1.00 95.75 95 VAL A CA 1
ATOM 757 C C . VAL A 1 95 ? -4.976 5.313 2.369 1.00 95.75 95 VAL A C 1
ATOM 759 O O . VAL A 1 95 ? -5.995 5.823 2.840 1.00 95.75 95 VAL A O 1
ATOM 762 N N . GLU A 1 96 ? -4.159 5.971 1.548 1.00 95.88 96 GLU A N 1
ATOM 763 C CA . GLU A 1 96 ? -4.421 7.334 1.093 1.00 95.88 96 GLU A CA 1
ATOM 764 C C . GLU A 1 96 ? -5.764 7.416 0.362 1.00 95.88 96 GLU A C 1
ATOM 766 O O . GLU A 1 96 ? -6.600 8.273 0.677 1.00 95.88 96 GLU A O 1
ATOM 771 N N . TYR A 1 97 ? -6.011 6.487 -0.566 1.00 95.69 97 TYR A N 1
ATOM 772 C CA . TYR A 1 97 ? -7.261 6.439 -1.310 1.00 95.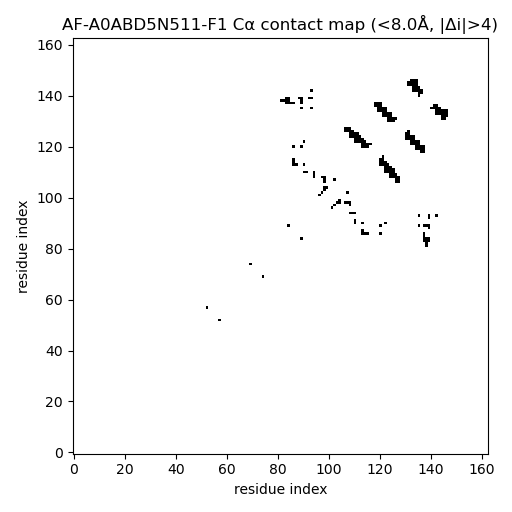69 97 TYR A CA 1
ATOM 773 C C . TYR A 1 97 ? -8.464 6.199 -0.392 1.00 95.69 97 TYR A C 1
ATOM 775 O O . TYR A 1 97 ? -9.465 6.908 -0.513 1.00 95.69 97 TYR A O 1
ATOM 783 N N . VAL A 1 98 ? -8.370 5.245 0.538 1.00 95.06 98 VAL A N 1
ATOM 784 C CA . VAL A 1 98 ? -9.439 4.906 1.490 1.00 95.06 98 VAL A CA 1
ATOM 785 C C . VAL A 1 98 ? -9.758 6.100 2.389 1.00 95.06 98 VAL A C 1
ATOM 787 O O . VAL A 1 98 ? -10.916 6.511 2.466 1.00 95.06 98 VAL A O 1
ATOM 790 N N . ASN A 1 99 ? -8.752 6.700 3.026 1.00 94.62 99 ASN A N 1
ATOM 791 C CA . ASN A 1 99 ? -8.948 7.833 3.932 1.00 94.62 99 ASN A CA 1
ATOM 792 C C . ASN A 1 99 ? -9.554 9.046 3.216 1.00 94.62 99 ASN A C 1
ATOM 794 O O . ASN A 1 99 ? -10.479 9.679 3.731 1.00 94.62 99 ASN A O 1
ATOM 798 N N . THR A 1 100 ? -9.067 9.338 2.010 1.00 95.00 100 THR A N 1
ATOM 799 C CA . THR A 1 100 ? -9.475 10.525 1.248 1.00 95.00 100 THR A CA 1
ATOM 800 C C . THR A 1 100 ? -10.841 10.352 0.589 1.00 95.00 100 THR A C 1
ATOM 802 O O . THR A 1 100 ? -11.675 11.252 0.656 1.00 95.00 100 THR A O 1
ATOM 805 N N . ASN A 1 101 ? -11.087 9.205 -0.051 1.00 94.56 101 ASN A N 1
ATOM 806 C CA . ASN A 1 101 ? -12.236 9.028 -0.944 1.00 94.56 101 ASN A CA 1
ATOM 807 C C . ASN A 1 101 ? -13.378 8.231 -0.310 1.00 94.56 101 ASN A C 1
ATOM 809 O O . ASN A 1 101 ? -14.539 8.553 -0.565 1.00 94.56 101 ASN A O 1
ATOM 813 N N . LEU A 1 102 ? -13.066 7.205 0.492 1.00 92.50 102 LEU A N 1
ATOM 814 C CA . LEU A 1 102 ? -14.072 6.310 1.074 1.00 92.50 102 LEU A CA 1
ATOM 815 C C . LEU A 1 102 ? -14.529 6.783 2.455 1.00 92.50 102 LEU A C 1
ATOM 817 O O . LEU A 1 102 ? -15.728 6.862 2.705 1.00 92.50 102 LEU A O 1
ATOM 821 N N . LEU A 1 103 ? -13.591 7.120 3.344 1.00 92.69 103 LEU A N 1
ATOM 822 C CA . LEU A 1 103 ? -13.919 7.530 4.711 1.00 92.69 103 LEU A CA 1
ATOM 823 C C . LEU A 1 103 ? -14.291 9.008 4.806 1.00 92.69 103 LEU A C 1
ATOM 825 O O . LEU A 1 103 ? -15.153 9.361 5.609 1.00 92.69 103 LEU A O 1
ATOM 829 N N . GLN A 1 104 ? -13.675 9.874 3.996 1.00 91.56 104 GLN A N 1
ATOM 830 C CA . GLN A 1 104 ? -13.988 11.310 3.944 1.00 91.56 104 GLN A CA 1
ATOM 831 C C . GLN A 1 104 ? -13.970 11.976 5.337 1.00 91.56 104 GLN A C 1
ATOM 833 O O . GLN A 1 104 ? -14.805 12.820 5.655 1.00 91.56 104 GLN A O 1
ATOM 838 N N . GLY A 1 105 ? -13.036 11.558 6.200 1.00 87.38 105 GLY A N 1
ATOM 839 C CA . GLY A 1 105 ? -12.889 12.072 7.567 1.00 87.38 105 GLY A CA 1
ATOM 840 C C . GLY A 1 105 ? -13.799 11.437 8.629 1.00 87.38 105 GLY A C 1
ATOM 841 O O . GLY A 1 105 ? -13.732 11.838 9.787 1.00 87.38 105 GLY A O 1
ATOM 842 N N . GLN A 1 106 ? -14.612 10.434 8.283 1.00 89.25 106 GLN A N 1
ATOM 843 C CA . GLN A 1 106 ? -15.445 9.681 9.241 1.00 89.25 106 GLN A CA 1
ATOM 844 C C . GLN A 1 106 ? -14.655 8.641 10.058 1.00 89.25 106 GLN A C 1
ATOM 846 O O . GLN A 1 106 ? -15.220 7.943 10.899 1.00 89.25 106 GLN A O 1
ATOM 851 N N . GLY A 1 107 ? -13.355 8.517 9.804 1.00 89.06 107 GLY A N 1
ATOM 852 C CA . GLY A 1 107 ? -12.459 7.590 10.477 1.00 89.06 107 GLY A CA 1
ATOM 853 C C . GLY A 1 107 ? -11.062 7.640 9.872 1.00 89.06 107 GLY A C 1
ATOM 854 O O . GLY A 1 107 ? -10.823 8.373 8.909 1.00 89.06 107 GLY A O 1
ATOM 855 N N . THR A 1 108 ? -10.171 6.824 10.429 1.00 92.56 108 THR A N 1
ATOM 856 C CA . THR A 1 108 ? -8.811 6.627 9.919 1.00 92.56 108 THR A CA 1
ATOM 857 C C . THR A 1 108 ? -8.608 5.152 9.605 1.00 92.56 108 THR A C 1
ATOM 859 O O . THR A 1 108 ? -8.831 4.296 10.462 1.00 92.56 108 THR A O 1
ATOM 862 N N . ALA A 1 109 ? -8.186 4.877 8.376 1.00 94.69 109 ALA A N 1
ATOM 863 C CA . ALA A 1 109 ? -7.672 3.597 7.931 1.00 94.69 109 ALA A CA 1
ATOM 864 C C . ALA A 1 109 ? -6.145 3.565 8.065 1.00 94.69 109 ALA A C 1
ATOM 866 O O . ALA A 1 109 ? -5.474 4.546 7.730 1.00 94.69 109 ALA A O 1
ATOM 867 N N . THR A 1 110 ? -5.606 2.427 8.488 1.00 95.38 110 THR A N 1
ATOM 868 C CA . THR A 1 110 ? -4.170 2.110 8.471 1.00 95.38 110 THR A CA 1
ATOM 869 C C . THR A 1 110 ? -3.946 0.723 7.875 1.00 95.38 110 THR A C 1
ATOM 871 O O . THR A 1 110 ? -4.842 -0.114 7.910 1.00 95.38 110 THR A O 1
ATOM 874 N N . VAL A 1 111 ? -2.756 0.462 7.335 1.00 95.94 111 VAL A N 1
ATOM 875 C CA . VAL A 1 111 ? -2.338 -0.888 6.921 1.00 95.94 111 VAL A CA 1
ATOM 876 C C . VAL A 1 111 ? -1.583 -1.541 8.072 1.00 95.94 111 VAL A C 1
ATOM 878 O O . VAL A 1 111 ? -0.608 -0.977 8.564 1.00 95.94 111 VAL A O 1
ATOM 881 N N . ASN A 1 112 ? -2.027 -2.727 8.482 1.00 95.62 112 ASN A N 1
ATOM 882 C CA . ASN A 1 112 ? -1.338 -3.562 9.464 1.00 95.62 112 ASN A CA 1
ATOM 883 C C . ASN A 1 112 ? -0.305 -4.470 8.786 1.00 95.62 112 ASN A C 1
ATOM 885 O O . ASN A 1 112 ? 0.801 -4.639 9.297 1.00 95.62 112 ASN A O 1
ATOM 889 N N . SER A 1 113 ? -0.653 -5.051 7.634 1.00 95.38 113 SER A N 1
ATOM 890 C CA . SER A 1 113 ? 0.235 -5.922 6.863 1.00 95.38 113 SER A CA 1
ATOM 891 C C . SER A 1 113 ? -0.078 -5.885 5.369 1.00 95.38 113 SER A C 1
ATOM 893 O O . SER A 1 113 ? -1.207 -5.603 4.953 1.00 95.38 113 SER A O 1
ATOM 895 N N . VAL A 1 114 ? 0.946 -6.186 4.566 1.00 96.31 114 VAL A N 1
ATOM 896 C CA . VAL A 1 114 ? 0.823 -6.418 3.126 1.00 96.31 114 VAL A CA 1
ATOM 897 C C . VAL A 1 114 ? 1.513 -7.730 2.785 1.00 96.31 114 VAL A C 1
ATOM 899 O O . VAL A 1 114 ? 2.695 -7.912 3.074 1.00 96.31 114 VAL A O 1
ATOM 902 N N . GLU A 1 115 ? 0.774 -8.634 2.155 1.00 95.69 115 GLU A N 1
ATOM 903 C CA . GLU A 1 115 ? 1.242 -9.963 1.774 1.00 95.69 115 GLU A CA 1
ATOM 904 C C . GLU A 1 115 ? 1.011 -10.205 0.281 1.00 95.69 115 GLU A C 1
ATOM 906 O O . GLU A 1 115 ? 0.038 -9.733 -0.311 1.00 95.69 115 GLU A O 1
ATOM 911 N N . GLU A 1 116 ? 1.909 -10.951 -0.360 1.00 94.00 116 GLU A N 1
ATOM 912 C CA . GLU A 1 116 ? 1.719 -11.348 -1.754 1.00 94.00 116 GLU A CA 1
ATOM 913 C C . GLU A 1 116 ? 0.682 -12.468 -1.872 1.00 94.00 116 GLU A C 1
ATOM 915 O O . GLU A 1 116 ? 0.846 -13.547 -1.308 1.00 94.00 116 GLU A O 1
ATOM 920 N N . ALA A 1 117 ? -0.358 -12.232 -2.674 1.00 91.44 117 ALA A N 1
ATOM 921 C CA . ALA A 1 117 ? -1.436 -13.178 -2.943 1.00 91.44 117 ALA A CA 1
ATOM 922 C C . ALA A 1 117 ? -1.601 -13.365 -4.462 1.00 91.44 117 ALA A C 1
ATOM 924 O O . ALA A 1 117 ? -2.484 -12.800 -5.113 1.00 91.44 117 ALA A O 1
ATOM 925 N N . GLY A 1 118 ? -0.699 -14.147 -5.064 1.00 89.88 118 GLY A N 1
ATOM 926 C CA . GLY A 1 118 ? -0.703 -14.419 -6.504 1.00 89.88 118 GLY A CA 1
ATOM 927 C C . GLY A 1 118 ? -0.454 -13.158 -7.341 1.00 89.88 118 GLY A C 1
ATOM 928 O O . GLY A 1 118 ? 0.655 -12.620 -7.346 1.00 89.88 118 GLY A O 1
ATOM 929 N N . ASN A 1 119 ? -1.479 -12.695 -8.065 1.00 91.06 119 ASN A N 1
ATOM 930 C CA . ASN A 1 119 ? -1.437 -11.477 -8.893 1.00 91.06 119 ASN A CA 1
ATOM 931 C C . ASN A 1 119 ? -1.927 -10.218 -8.160 1.00 91.06 119 ASN A C 1
ATOM 933 O O . ASN A 1 119 ? -2.005 -9.145 -8.762 1.00 91.06 119 ASN A O 1
ATOM 937 N N . LEU A 1 120 ? -2.260 -10.349 -6.879 1.00 95.12 120 LEU A N 1
ATOM 938 C CA . LEU A 1 120 ? -2.723 -9.276 -6.014 1.00 95.12 120 LEU A CA 1
ATOM 939 C C . LEU A 1 120 ? -1.808 -9.174 -4.790 1.00 95.12 120 LEU A C 1
ATOM 941 O O . LEU A 1 120 ? -1.034 -10.085 -4.487 1.00 95.12 120 LEU A O 1
ATOM 945 N N . TYR A 1 121 ? -1.929 -8.064 -4.083 1.00 96.25 121 TYR A N 1
ATOM 946 C CA . TYR A 1 121 ? -1.518 -7.943 -2.695 1.00 96.25 121 TYR A CA 1
ATOM 947 C C . TYR A 1 121 ? -2.745 -8.136 -1.809 1.00 96.25 121 TYR A C 1
ATOM 949 O O . TYR A 1 121 ? -3.792 -7.550 -2.087 1.00 96.25 121 TYR A O 1
ATOM 957 N N . LYS A 1 122 ? -2.615 -8.951 -0.761 1.00 96.50 122 LYS A N 1
ATOM 958 C CA . LYS A 1 122 ? -3.547 -8.988 0.364 1.00 96.50 122 LYS A CA 1
ATOM 959 C C . LYS A 1 122 ? -3.113 -7.911 1.354 1.00 96.50 122 LYS A C 1
ATOM 961 O O . LYS A 1 122 ? -1.944 -7.852 1.725 1.00 96.50 122 LYS A O 1
ATOM 966 N N . LEU A 1 123 ? -4.039 -7.050 1.751 1.00 96.75 123 LEU A N 1
ATOM 967 C CA . LEU A 1 123 ? -3.814 -5.966 2.697 1.00 96.75 123 LEU A CA 1
ATOM 968 C C . LEU A 1 123 ? -4.714 -6.176 3.902 1.00 96.75 123 LEU A C 1
ATOM 970 O O . LEU A 1 123 ? -5.929 -6.282 3.747 1.00 96.75 123 LEU A O 1
ATOM 974 N N . GLN A 1 124 ? -4.133 -6.175 5.094 1.00 96.25 124 GLN A N 1
ATOM 975 C CA . GLN A 1 124 ? -4.913 -6.119 6.320 1.00 96.25 124 GLN A CA 1
ATOM 976 C C . GLN A 1 124 ? -5.089 -4.655 6.715 1.00 96.25 124 GLN A C 1
ATOM 978 O O . GLN A 1 124 ? -4.147 -4.012 7.181 1.00 96.25 124 GLN A O 1
ATOM 983 N N . LEU A 1 125 ? -6.282 -4.110 6.477 1.00 95.44 125 LEU A N 1
ATOM 984 C CA . LEU A 1 125 ? -6.613 -2.726 6.801 1.00 95.44 125 LEU A CA 1
ATOM 985 C C . LEU A 1 125 ? -7.284 -2.653 8.167 1.00 95.44 125 LEU A C 1
ATOM 987 O O . LEU A 1 125 ? -8.265 -3.349 8.394 1.00 95.44 125 LEU A O 1
ATOM 991 N N . SER A 1 126 ? -6.824 -1.761 9.039 1.00 94.62 126 SER A N 1
ATOM 992 C CA . SER A 1 126 ? -7.530 -1.421 10.272 1.00 94.62 126 SER A CA 1
ATOM 993 C C . SER A 1 126 ? -8.321 -0.139 10.063 1.00 94.62 126 SER A C 1
ATOM 995 O O . SER A 1 126 ? -7.742 0.911 9.783 1.00 94.62 126 SER A O 1
ATOM 997 N N . VAL A 1 127 ? -9.646 -0.209 10.182 1.00 93.31 127 VAL A N 1
ATOM 998 C CA . VAL A 1 127 ? -10.551 0.939 10.046 1.00 93.31 127 VAL A CA 1
ATOM 999 C C . VAL A 1 127 ? -11.363 1.060 11.324 1.00 93.31 127 VAL A C 1
ATOM 1001 O O . VAL A 1 127 ? -12.139 0.170 11.660 1.00 93.31 127 VAL A O 1
ATOM 1004 N N . ASN A 1 128 ? -11.188 2.162 12.058 1.00 89.50 128 ASN A N 1
ATOM 1005 C CA . ASN A 1 128 ? -11.846 2.377 13.357 1.00 89.50 128 ASN A CA 1
ATOM 1006 C C . ASN A 1 128 ? -11.631 1.217 14.358 1.00 89.50 128 ASN A C 1
ATOM 1008 O O . ASN A 1 128 ? -12.493 0.940 15.190 1.00 89.50 128 ASN A O 1
ATOM 1012 N N . GLY A 1 129 ? -10.478 0.543 14.276 1.00 87.50 129 GLY A N 1
ATOM 1013 C CA . GLY A 1 129 ? -10.121 -0.589 15.134 1.00 87.50 129 GLY A CA 1
ATOM 1014 C C . GLY A 1 129 ? -10.724 -1.933 14.718 1.00 87.50 129 GLY A C 1
ATOM 1015 O O . GLY A 1 129 ? -10.562 -2.905 15.451 1.00 87.50 129 GLY A O 1
ATOM 1016 N N . GLN A 1 130 ? -11.410 -2.003 13.574 1.00 90.81 130 GLN A N 1
ATOM 1017 C CA . GLN A 1 130 ? -11.808 -3.263 12.958 1.00 90.81 130 GLN A CA 1
ATOM 1018 C C . GLN A 1 130 ? -10.834 -3.611 11.835 1.00 90.81 130 GLN A C 1
ATOM 1020 O O . GLN A 1 130 ? -10.622 -2.802 10.929 1.00 90.81 130 GLN A O 1
ATOM 1025 N N . ASP A 1 131 ? -10.289 -4.822 11.881 1.00 92.88 131 ASP A N 1
ATOM 1026 C CA . ASP A 1 131 ? -9.408 -5.325 10.836 1.00 92.88 131 ASP A CA 1
ATOM 1027 C C . ASP A 1 131 ? -10.227 -5.959 9.704 1.00 92.88 131 ASP A C 1
ATOM 1029 O O . ASP A 1 131 ? -11.177 -6.711 9.936 1.00 92.88 131 ASP A O 1
ATOM 1033 N N . ILE A 1 132 ? -9.880 -5.601 8.471 1.00 92.81 132 ILE A N 1
ATOM 1034 C CA . ILE A 1 132 ? -10.569 -5.997 7.246 1.00 92.81 132 ILE A CA 1
ATOM 1035 C C . ILE A 1 132 ? -9.524 -6.477 6.244 1.00 92.81 132 ILE A C 1
ATOM 1037 O O . ILE A 1 132 ? -8.643 -5.720 5.823 1.00 92.81 132 ILE A O 1
ATOM 1041 N N . ASP A 1 133 ? -9.665 -7.727 5.817 1.00 94.56 133 ASP A N 1
ATOM 1042 C CA . ASP A 1 133 ? -8.859 -8.291 4.744 1.00 94.56 133 ASP A CA 1
ATOM 1043 C C . ASP A 1 133 ? -9.335 -7.745 3.393 1.00 94.56 133 ASP A C 1
ATOM 1045 O O . ASP A 1 133 ? -10.468 -7.955 2.958 1.00 94.56 133 ASP A O 1
ATOM 1049 N N . SER A 1 134 ? -8.442 -7.023 2.730 1.00 95.69 134 SER A N 1
ATOM 1050 C CA . SER A 1 134 ? -8.677 -6.348 1.457 1.00 95.69 134 SER A CA 1
ATOM 1051 C C . SER A 1 134 ? -7.638 -6.780 0.427 1.00 95.69 134 SER A C 1
ATOM 1053 O O . SER A 1 134 ? -6.616 -7.374 0.768 1.00 95.69 134 SER A O 1
ATOM 1055 N N . TYR A 1 135 ? -7.863 -6.460 -0.845 1.00 96.75 135 TYR A N 1
ATOM 1056 C CA . TYR A 1 135 ? -6.941 -6.825 -1.918 1.00 96.75 135 TYR A CA 1
ATOM 1057 C C . TYR A 1 135 ? -6.691 -5.656 -2.862 1.00 96.75 135 TYR A C 1
ATOM 1059 O O . TYR A 1 135 ? -7.588 -4.861 -3.128 1.00 96.75 135 TYR A O 1
ATOM 1067 N N . ALA A 1 136 ? -5.490 -5.564 -3.420 1.00 96.81 136 ALA A N 1
ATOM 1068 C CA . ALA A 1 136 ? -5.166 -4.585 -4.453 1.00 96.81 136 ALA A CA 1
ATOM 1069 C C . ALA A 1 136 ? -4.325 -5.213 -5.563 1.00 96.81 136 ALA A C 1
ATOM 1071 O O . ALA A 1 136 ? -3.583 -6.170 -5.339 1.00 96.81 136 ALA A O 1
ATOM 1072 N N . THR A 1 137 ? -4.434 -4.693 -6.784 1.00 96.31 137 THR A N 1
ATOM 1073 C CA . THR A 1 137 ? -3.580 -5.144 -7.891 1.00 96.31 137 THR A CA 1
ATOM 1074 C C . THR A 1 137 ? -2.131 -4.723 -7.676 1.00 96.31 137 THR A C 1
ATOM 1076 O O . THR A 1 137 ? -1.858 -3.688 -7.072 1.00 96.31 137 THR A O 1
ATOM 1079 N N . LYS A 1 138 ? -1.181 -5.496 -8.222 1.00 94.12 138 LYS A N 1
ATOM 1080 C CA . LYS A 1 138 ? 0.257 -5.183 -8.111 1.00 94.12 138 LYS A CA 1
ATOM 1081 C C . LYS A 1 138 ? 0.660 -3.846 -8.738 1.00 94.12 138 LYS A C 1
ATOM 1083 O O . LYS A 1 138 ? 1.676 -3.283 -8.369 1.00 94.12 138 LYS A O 1
ATOM 1088 N N . ASP A 1 139 ? -0.133 -3.314 -9.664 1.00 92.62 139 ASP A N 1
ATOM 1089 C CA . ASP A 1 139 ? 0.075 -1.980 -10.240 1.00 92.62 139 ASP A CA 1
ATOM 1090 C C . ASP A 1 139 ? -0.608 -0.852 -9.433 1.00 92.62 139 ASP A C 1
ATOM 1092 O O . ASP A 1 139 ? -0.598 0.313 -9.838 1.00 92.62 139 ASP A O 1
ATOM 1096 N N . GLY A 1 140 ? -1.248 -1.192 -8.308 1.00 92.94 140 GLY A N 1
ATOM 1097 C CA . GLY A 1 140 ? -1.929 -0.262 -7.410 1.00 92.94 140 GLY A CA 1
ATOM 1098 C C . GLY A 1 140 ? -3.068 0.519 -8.066 1.00 92.94 140 GLY A C 1
ATOM 1099 O O . GLY A 1 140 ? -3.341 1.650 -7.657 1.00 92.94 140 GLY A O 1
ATOM 1100 N N . LYS A 1 141 ? -3.677 0.003 -9.142 1.00 94.12 141 LYS A N 1
ATOM 1101 C CA . LYS A 1 141 ? -4.773 0.687 -9.852 1.00 94.12 141 LYS A CA 1
ATOM 1102 C C . LYS A 1 141 ? -6.156 0.266 -9.382 1.00 94.12 141 LYS A C 1
ATOM 1104 O O . LYS A 1 141 ? -7.078 1.073 -9.458 1.00 94.12 141 LYS A O 1
ATOM 1109 N N . LEU A 1 142 ? -6.308 -0.977 -8.933 1.00 95.50 142 LEU A N 1
ATOM 1110 C CA . LEU A 1 142 ? -7.577 -1.515 -8.460 1.00 95.50 142 LEU A CA 1
ATOM 1111 C C . LEU A 1 142 ? -7.452 -1.928 -6.999 1.00 95.50 142 LEU A C 1
ATOM 1113 O O . LEU A 1 142 ? -6.460 -2.535 -6.598 1.00 95.50 142 LEU A O 1
ATOM 1117 N N . PHE A 1 143 ? -8.493 -1.614 -6.239 1.00 95.50 143 PHE A N 1
ATOM 1118 C CA . PHE A 1 143 ? -8.652 -1.975 -4.841 1.00 95.50 143 PHE A CA 1
ATOM 1119 C C . PHE A 1 143 ? -9.998 -2.677 -4.656 1.00 95.50 143 PHE A C 1
ATOM 1121 O O . PHE A 1 143 ? -11.026 -2.215 -5.156 1.00 95.50 143 PHE A O 1
ATOM 1128 N N . PHE A 1 144 ? -9.976 -3.785 -3.929 1.00 95.31 144 PHE A N 1
ATOM 1129 C CA . PHE A 1 144 ? -11.109 -4.633 -3.603 1.00 95.31 144 PHE A CA 1
ATOM 1130 C C . PHE A 1 144 ? -11.255 -4.648 -2.074 1.00 95.31 144 PHE A C 1
ATOM 1132 O O . PHE A 1 144 ? -10.452 -5.293 -1.397 1.00 95.31 144 PHE A O 1
ATOM 1139 N N . PRO A 1 145 ? -12.257 -3.947 -1.512 1.00 92.50 145 PRO A N 1
ATOM 1140 C CA . PRO A 1 145 ? -12.421 -3.824 -0.061 1.00 92.50 145 PRO A CA 1
ATOM 1141 C C . PRO A 1 145 ? -12.705 -5.143 0.664 1.00 92.50 145 PRO A C 1
ATOM 1143 O O . PRO A 1 145 ? -12.567 -5.213 1.876 1.00 92.50 145 PRO A O 1
ATOM 1146 N N . GLN A 1 146 ? -13.189 -6.147 -0.065 1.00 90.88 146 GLN A N 1
ATOM 1147 C CA . GLN A 1 146 ? -13.542 -7.456 0.463 1.00 90.88 146 GLN A CA 1
ATOM 1148 C C . GLN A 1 146 ? -13.399 -8.505 -0.640 1.00 90.88 146 GLN A C 1
ATOM 1150 O O . GLN A 1 146 ? -13.648 -8.217 -1.816 1.00 90.88 146 GLN A O 1
ATOM 1155 N N . ALA A 1 147 ? -13.040 -9.719 -0.247 1.00 87.69 147 ALA A N 1
ATOM 1156 C CA . ALA A 1 147 ? -13.181 -10.915 -1.060 1.00 87.69 147 ALA A CA 1
ATOM 1157 C C . ALA A 1 147 ? -13.791 -12.014 -0.189 1.00 87.69 147 ALA A C 1
ATOM 1159 O O . ALA A 1 147 ? -13.578 -12.028 1.021 1.00 87.69 147 ALA A O 1
ATOM 1160 N N . PHE A 1 148 ? -14.545 -12.911 -0.811 1.00 85.81 148 PHE A N 1
ATOM 1161 C CA . PHE A 1 148 ? -15.070 -14.093 -0.143 1.00 85.81 148 PHE A CA 1
ATOM 1162 C C . PHE A 1 148 ? -14.171 -15.268 -0.483 1.00 85.81 148 PHE A C 1
ATOM 1164 O O . PHE A 1 148 ? -13.879 -15.494 -1.662 1.00 85.81 148 PHE A O 1
ATOM 1171 N N . ASP A 1 149 ? -13.735 -15.986 0.544 1.00 84.88 149 ASP A N 1
ATOM 1172 C CA . ASP A 1 149 ? -13.109 -17.281 0.349 1.00 84.88 149 ASP A CA 1
ATOM 1173 C C . ASP A 1 149 ? -14.189 -18.265 -0.124 1.00 84.88 149 ASP A C 1
ATOM 1175 O O . ASP A 1 149 ? -15.268 -18.352 0.460 1.00 84.88 149 ASP A O 1
ATOM 1179 N N . LEU A 1 150 ? -13.935 -18.937 -1.246 1.00 87.62 150 LEU A N 1
ATOM 1180 C CA . LEU A 1 150 ? -14.863 -19.923 -1.805 1.00 87.62 150 LEU A CA 1
ATOM 1181 C C . LEU A 1 150 ? -14.693 -21.299 -1.156 1.00 87.62 150 LEU A C 1
ATOM 1183 O O . LEU A 1 150 ? -15.560 -22.155 -1.332 1.00 87.62 150 LEU A O 1
ATOM 1187 N N . ASP A 1 151 ? -13.588 -21.502 -0.440 1.00 88.19 151 ASP A N 1
ATOM 1188 C CA . ASP A 1 151 ? -13.301 -22.711 0.322 1.00 88.19 151 ASP A CA 1
ATOM 1189 C C . ASP A 1 151 ? -13.831 -22.611 1.769 1.00 88.19 151 ASP A C 1
ATOM 1191 O O . ASP A 1 151 ? -13.855 -23.613 2.488 1.00 88.19 151 ASP A O 1
ATOM 1195 N N . GLU A 1 152 ? -14.298 -21.430 2.194 1.00 84.50 152 GLU A N 1
ATOM 1196 C CA . GLU A 1 152 ? -14.933 -21.202 3.494 1.00 84.50 152 GLU A CA 1
ATOM 1197 C C . GLU A 1 152 ? -16.462 -21.324 3.382 1.00 84.50 152 GLU A C 1
ATOM 1199 O O . GLU A 1 152 ? -17.113 -20.673 2.561 1.00 84.50 152 GLU A O 1
ATOM 1204 N N . GLU A 1 153 ? -17.063 -22.178 4.213 1.00 82.94 153 GLU A N 1
ATOM 1205 C CA . GLU A 1 153 ? -18.518 -22.302 4.267 1.00 82.94 153 GLU A CA 1
ATOM 1206 C C . GLU A 1 153 ? -19.098 -21.109 5.033 1.00 82.94 153 GLU A C 1
ATOM 1208 O O . GLU A 1 153 ? -18.748 -20.869 6.187 1.00 82.94 153 GLU A O 1
ATOM 1213 N N . LEU A 1 154 ? -19.987 -20.348 4.387 1.00 80.25 154 LEU A N 1
ATOM 1214 C CA . LEU A 1 154 ? -20.634 -19.202 5.021 1.00 80.25 154 LEU A CA 1
ATOM 1215 C C . LEU A 1 154 ? -21.456 -19.681 6.222 1.00 80.25 154 LEU A C 1
ATOM 1217 O O . LEU A 1 154 ? -22.470 -20.363 6.049 1.00 80.25 154 LEU A O 1
ATOM 1221 N N . GLU A 1 155 ? -21.061 -19.281 7.431 1.00 77.06 155 GLU A N 1
ATOM 1222 C CA . GLU A 1 155 ? -21.883 -19.487 8.619 1.00 77.06 155 GLU A CA 1
ATOM 1223 C C . GLU A 1 155 ? -23.176 -18.674 8.474 1.00 77.06 155 GLU A C 1
ATOM 1225 O O . GLU A 1 155 ? -23.214 -17.458 8.676 1.00 77.06 155 GLU A O 1
ATOM 1230 N N . VAL A 1 156 ? -24.259 -19.342 8.072 1.00 82.38 156 VAL A N 1
ATOM 1231 C CA . VAL A 1 156 ? -25.588 -18.733 8.060 1.00 82.38 156 VAL A CA 1
ATOM 1232 C C . VAL A 1 156 ? -25.994 -18.552 9.522 1.00 82.38 156 VAL A C 1
ATOM 1234 O O . VAL A 1 156 ? -26.137 -19.558 10.219 1.00 82.38 156 VAL A O 1
ATOM 1237 N N . PRO A 1 157 ? -26.183 -17.312 10.015 1.00 78.38 157 PRO A N 1
ATOM 1238 C CA . PRO A 1 157 ? -26.580 -17.105 11.399 1.00 78.38 157 PRO A CA 1
ATOM 1239 C C . PRO A 1 157 ? -27.896 -17.846 11.649 1.00 78.38 157 PRO A C 1
ATOM 1241 O O . PRO A 1 157 ? -28.873 -17.633 10.924 1.00 78.38 157 PRO A O 1
ATOM 1244 N N . GLU A 1 158 ? -27.917 -18.740 12.644 1.00 79.25 158 GLU A N 1
ATOM 1245 C CA . GLU A 1 158 ? -29.135 -19.470 12.990 1.00 79.25 158 GLU A CA 1
ATOM 1246 C C . GLU A 1 158 ? -30.252 -18.462 13.309 1.00 79.25 158 GLU A C 1
ATOM 1248 O O . GLU A 1 158 ? -30.028 -17.504 14.062 1.00 79.25 158 GLU A O 1
ATOM 1253 N N . PRO A 1 159 ? -31.457 -18.626 12.733 1.00 83.69 159 PRO A N 1
ATOM 1254 C CA . PRO A 1 159 ? -32.565 -17.735 13.030 1.00 83.69 159 PRO A CA 1
ATOM 1255 C C . PRO A 1 159 ? -32.846 -17.749 14.540 1.00 83.69 159 PRO A C 1
ATOM 1257 O O . PRO A 1 159 ? -32.783 -18.813 15.164 1.00 83.69 159 PRO A O 1
ATOM 1260 N N . PRO A 1 160 ? -33.169 -16.589 15.144 1.00 79.81 160 PRO A N 1
ATOM 1261 C CA . PRO A 1 160 ? -33.425 -16.511 16.574 1.00 79.81 160 PRO A CA 1
ATOM 1262 C C . PRO A 1 160 ? -34.536 -17.494 16.951 1.00 79.81 160 PRO A C 1
ATOM 1264 O O . PRO A 1 160 ? -35.585 -17.534 16.302 1.00 79.81 160 PRO A O 1
ATOM 1267 N N . ALA A 1 161 ? -34.289 -18.299 17.986 1.00 79.44 161 ALA A N 1
ATOM 1268 C CA . ALA A 1 161 ? -35.244 -19.293 18.454 1.00 79.44 161 ALA A CA 1
ATOM 1269 C C . ALA A 1 161 ? -36.604 -18.629 18.759 1.00 79.44 161 ALA A C 1
ATOM 1271 O O . ALA A 1 161 ? -36.626 -17.544 19.352 1.00 79.44 161 ALA A O 1
ATOM 1272 N N . PRO A 1 162 ? -37.736 -19.245 18.366 1.00 77.69 162 PRO A N 1
ATOM 1273 C CA . PRO A 1 162 ? -39.050 -18.709 18.693 1.00 77.69 162 PRO A CA 1
ATOM 1274 C C . PRO A 1 162 ? -39.216 -18.653 20.219 1.00 77.69 162 PRO A C 1
ATOM 1276 O O . PRO A 1 162 ? -39.038 -19.663 20.901 1.00 77.69 162 PRO A O 1
ATOM 1279 N N . THR A 1 163 ? -39.513 -17.456 20.729 1.00 80.38 163 THR A N 1
ATOM 1280 C CA . THR A 1 163 ? -39.796 -17.157 22.145 1.00 80.38 163 THR A CA 1
ATOM 1281 C C . THR A 1 163 ? -41.148 -17.679 22.598 1.00 80.38 163 THR A C 1
ATOM 1283 O O . THR A 1 163 ? -42.103 -17.539 21.798 1.00 80.38 163 THR A O 1
#

Nearest PDB structures (foldseek):
  6edw-assembly1_D  TM=3.288E-01  e=1.491E-01  Mycobacterium tuberculosis CDC1551
  6edw-assembly1_A  TM=3.315E-01  e=1.690E-01  Mycobacterium tuberculosis CDC1551
  6ee1-assembly1_B  TM=2.750E-01  e=1.162E-01  Mycobacterium tuberculosis CDC1551
  6ee1-assembly1_C  TM=2.754E-01  e=1.915E-01  Mycobacterium tuberculosis CDC1551
  6ee1-assembly1_D  TM=2.745E-01  e=1.491E-01  Mycobacterium tuberculosis CDC1551

Foldseek 3Di:
DDDDDDDDDDDDDDDDDDDDDDDDDDDDDDDDDDDDDDDDDDPDPPPPPDPPPPVVVVVVVVVVVVVVVCVVVPPPCPDPDLPQADQVVLQVLVQVCCVVPPCVPVWHKHWPDWDDDPQWIWTFIQTPNDTFTWIAGRSSPDTGRHDDDPPDDDPDPDPPDDD

Radius of gyration: 42.66 Å; Cα contacts (8 Å, |Δi|>4): 127; chains: 1; bounding box: 93×89×94 Å